Protein AF-A0A9E7GRA1-F1 (afdb_monomer_lite)

Radius of gyration: 22.25 Å; chains: 1; bounding box: 58×24×68 Å

Sequence (127 aa):
MNRVVALALALAAIAIIIAARSPPAPIGCVEELVAVSACLPHMAALSEEAQAPPAPSAECCKAVLSALLGAGGGPACLYHLICHPGLFGFPVNASRIAALFSSYSAFGPHIAKPEICRRFTATQALL

InterPro domains:
  IPR016140 Bifunctional inhibitor/plant lipid transfer protein/seed storage helical domain [PF14368] (13-101)
  IPR036312 Bifunctional inhibitor/plant lipid transfer protein/seed storage helical domain superfamily [G3DSA:1.10.110.10] (28-106)
  IPR053353 Plant lipid transfer GPI-anchored [PTHR35747] (4-107)

Foldseek 3Di:
DVVVVVVVVVVVVVVVVVVVPPPPDPQDLVLLLVLQLQFCQQFADDDPPDPHRQQRDLSNLLSLVPLCVCPTDHPVSLVVCLVCVCVNVHHGDSVSSVVVNVLLVVVPPPDDSSVSSVVRSVVRVVD

Organism: NCBI:txid320322

pLDDT: mean 76.56, std 10.68, range [51.06, 90.19]

Structure (mmCIF, N/CA/C/O backbone):
data_AF-A0A9E7GRA1-F1
#
_entry.id   AF-A0A9E7GRA1-F1
#
loop_
_atom_site.group_PDB
_atom_site.id
_atom_site.type_symbol
_atom_site.label_atom_id
_atom_site.label_alt_id
_atom_site.label_comp_id
_atom_site.label_asym_id
_atom_site.label_entity_id
_atom_site.label_seq_id
_atom_site.pdbx_PDB_ins_code
_atom_site.Cartn_x
_atom_site.Cartn_y
_atom_site.Cartn_z
_atom_site.occupancy
_atom_site.B_iso_or_equiv
_atom_site.auth_seq_id
_atom_site.auth_comp_id
_atom_site.auth_asym_id
_atom_site.auth_atom_id
_atom_site.pdbx_PDB_model_num
ATOM 1 N N . MET A 1 1 ? 37.894 -2.486 -47.830 1.00 63.72 1 MET A N 1
ATOM 2 C CA . MET A 1 1 ? 37.951 -2.489 -46.349 1.00 63.72 1 MET A CA 1
ATOM 3 C C . MET A 1 1 ? 37.153 -1.355 -45.707 1.00 63.72 1 MET A C 1
ATOM 5 O O . MET A 1 1 ? 36.266 -1.671 -44.931 1.00 63.72 1 MET A O 1
ATOM 9 N N . ASN A 1 2 ? 37.348 -0.078 -46.066 1.00 78.00 2 ASN A N 1
ATOM 10 C CA . ASN A 1 2 ? 36.668 1.049 -45.391 1.00 78.00 2 ASN A CA 1
ATOM 11 C C . ASN A 1 2 ? 35.129 0.994 -45.350 1.00 78.00 2 ASN A C 1
ATOM 13 O O . ASN A 1 2 ? 34.535 1.306 -44.325 1.00 78.00 2 ASN A O 1
ATOM 17 N N . ARG A 1 3 ? 34.469 0.580 -46.440 1.00 82.25 3 ARG A N 1
ATOM 18 C CA . ARG A 1 3 ? 32.994 0.542 -46.501 1.00 82.25 3 ARG A CA 1
ATOM 19 C C . ARG A 1 3 ? 32.373 -0.535 -45.609 1.00 82.25 3 ARG A C 1
ATOM 21 O O . ARG A 1 3 ? 31.329 -0.304 -45.018 1.00 82.25 3 ARG A O 1
ATOM 28 N N . VAL A 1 4 ? 33.038 -1.683 -45.491 1.00 85.38 4 VAL A N 1
ATOM 29 C CA . VAL A 1 4 ? 32.575 -2.806 -44.660 1.00 85.38 4 VAL A CA 1
ATOM 30 C C . VAL A 1 4 ? 32.742 -2.470 -43.178 1.00 85.38 4 VAL A C 1
ATOM 32 O O . VAL A 1 4 ? 31.837 -2.708 -42.387 1.00 85.38 4 VAL A O 1
ATOM 35 N N . VAL A 1 5 ? 33.861 -1.831 -42.821 1.00 83.50 5 VAL A N 1
ATOM 36 C CA . VAL A 1 5 ? 34.125 -1.356 -41.454 1.00 83.50 5 VAL A CA 1
ATOM 37 C C . VAL A 1 5 ? 33.121 -0.272 -41.046 1.00 83.50 5 VAL A C 1
ATOM 39 O O . VAL A 1 5 ? 32.548 -0.351 -39.964 1.00 83.50 5 VAL A O 1
ATOM 42 N N . ALA A 1 6 ? 32.834 0.691 -41.930 1.00 84.69 6 ALA A N 1
ATOM 43 C CA . ALA A 1 6 ? 31.840 1.734 -41.675 1.00 84.69 6 ALA A CA 1
ATOM 44 C C . ALA A 1 6 ? 30.424 1.166 -41.470 1.00 84.69 6 ALA A C 1
ATOM 46 O O . ALA A 1 6 ? 29.707 1.606 -40.573 1.00 84.69 6 ALA A O 1
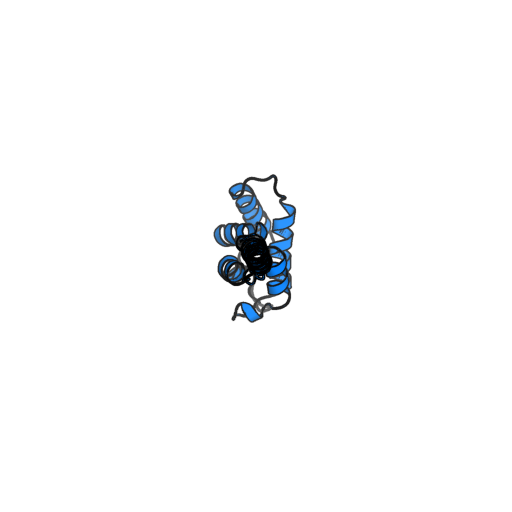ATOM 47 N N . LEU A 1 7 ? 30.035 0.159 -42.261 1.00 88.69 7 LEU A N 1
ATOM 48 C CA . LEU A 1 7 ? 28.736 -0.502 -42.121 1.00 88.69 7 LEU A CA 1
ATOM 49 C C . LEU A 1 7 ? 28.628 -1.266 -40.791 1.00 88.69 7 LEU A C 1
ATOM 51 O O . LEU A 1 7 ? 27.605 -1.181 -40.117 1.00 88.69 7 LEU A O 1
ATOM 55 N N . ALA A 1 8 ? 29.693 -1.963 -40.387 1.00 89.94 8 ALA A N 1
ATOM 56 C CA . ALA A 1 8 ? 29.740 -2.682 -39.115 1.00 89.94 8 ALA A CA 1
ATOM 57 C C . ALA A 1 8 ? 29.630 -1.731 -37.908 1.00 89.94 8 ALA A C 1
ATOM 59 O O . ALA A 1 8 ? 28.882 -2.009 -36.973 1.00 89.94 8 ALA A O 1
ATOM 60 N N . LEU A 1 9 ? 30.311 -0.580 -37.956 1.00 87.50 9 LEU A N 1
ATOM 61 C CA . LEU A 1 9 ? 30.214 0.469 -36.934 1.00 87.50 9 LEU A CA 1
ATOM 62 C C . LEU A 1 9 ? 28.802 1.065 -36.845 1.00 87.50 9 LEU A C 1
ATOM 64 O O . LEU A 1 9 ? 28.287 1.257 -35.746 1.00 87.50 9 LEU A O 1
ATOM 68 N N . ALA A 1 10 ? 28.156 1.316 -37.988 1.00 89.06 10 ALA A N 1
ATOM 69 C CA . ALA A 1 10 ? 26.789 1.831 -38.024 1.00 89.06 10 ALA A CA 1
ATOM 70 C C . ALA A 1 10 ? 25.784 0.831 -37.428 1.00 89.06 10 ALA A C 1
ATOM 72 O O . ALA A 1 10 ? 24.939 1.211 -36.621 1.00 89.06 10 ALA A O 1
ATOM 73 N N . LEU A 1 11 ? 25.906 -0.456 -37.770 1.00 88.62 11 LEU A N 1
ATOM 74 C CA . LEU A 1 11 ? 25.057 -1.521 -37.227 1.00 88.62 11 LEU A CA 1
ATOM 75 C C . LEU A 1 11 ? 25.250 -1.696 -35.715 1.00 88.62 11 LEU A C 1
ATOM 77 O O . LEU A 1 11 ? 24.267 -1.827 -34.987 1.00 88.62 11 LEU A O 1
ATOM 81 N N . ALA A 1 12 ? 26.494 -1.632 -35.231 1.00 86.25 12 ALA A N 1
ATOM 82 C CA . ALA A 1 12 ? 26.792 -1.680 -33.803 1.00 86.25 12 ALA A CA 1
ATOM 83 C C . ALA A 1 12 ? 26.192 -0.478 -33.050 1.00 86.25 12 ALA A C 1
ATOM 85 O O . ALA A 1 12 ? 25.577 -0.656 -32.001 1.00 86.25 12 ALA A O 1
ATOM 86 N N . ALA A 1 13 ? 26.297 0.734 -33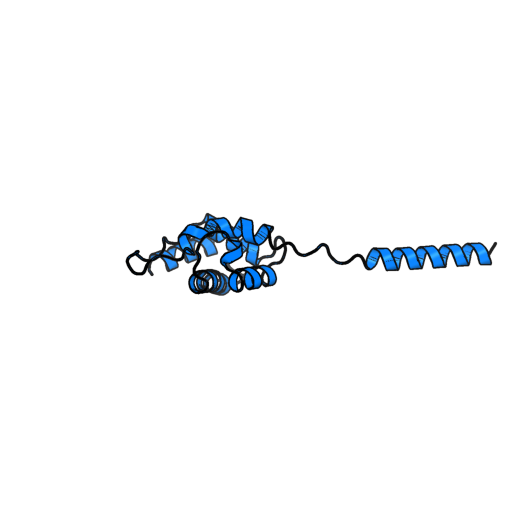.605 1.00 83.75 13 ALA A N 1
ATOM 87 C CA . ALA A 1 13 ? 25.704 1.933 -33.012 1.00 83.75 13 ALA A CA 1
ATOM 88 C C . ALA A 1 13 ? 24.170 1.841 -32.932 1.00 83.75 13 ALA A C 1
ATOM 90 O O . ALA A 1 13 ? 23.583 2.171 -31.903 1.00 83.75 13 ALA A O 1
ATOM 91 N N . ILE A 1 14 ? 23.519 1.333 -33.983 1.00 83.00 14 ILE A N 1
ATOM 92 C CA . ILE A 1 14 ? 22.066 1.116 -34.001 1.00 83.00 14 ILE A CA 1
ATOM 93 C C . ILE A 1 14 ? 21.660 0.081 -32.942 1.00 83.00 14 ILE A C 1
ATOM 95 O O . ILE A 1 14 ? 20.714 0.321 -32.194 1.00 83.00 14 ILE A O 1
ATOM 99 N N . ALA A 1 15 ? 22.391 -1.030 -32.821 1.00 80.50 15 ALA A N 1
ATOM 100 C CA . ALA A 1 15 ? 22.115 -2.056 -31.815 1.00 80.50 15 ALA A CA 1
ATOM 101 C C . ALA A 1 15 ? 22.230 -1.518 -30.376 1.00 80.50 15 ALA A C 1
ATOM 103 O O . ALA A 1 15 ? 21.378 -1.815 -29.540 1.00 80.50 15 ALA A O 1
ATOM 104 N N . ILE A 1 16 ? 23.226 -0.667 -30.100 1.00 78.25 16 ILE A N 1
ATOM 105 C CA . ILE A 1 16 ? 23.399 -0.013 -28.792 1.00 78.25 16 ILE A CA 1
ATOM 106 C C . ILE A 1 16 ? 22.230 0.939 -28.493 1.00 78.25 16 ILE A C 1
ATOM 108 O O . ILE A 1 16 ? 21.699 0.928 -27.384 1.00 78.25 16 ILE A O 1
ATOM 112 N N . ILE A 1 17 ? 21.782 1.724 -29.480 1.00 76.50 17 ILE A N 1
ATOM 113 C CA . ILE A 1 17 ? 20.631 2.631 -29.327 1.00 76.50 17 ILE A CA 1
ATOM 114 C C . ILE A 1 17 ? 19.346 1.846 -29.034 1.00 76.50 17 ILE A C 1
ATOM 116 O O . ILE A 1 17 ? 18.537 2.282 -28.219 1.00 76.50 17 ILE A O 1
ATOM 120 N N . ILE A 1 18 ? 19.150 0.692 -29.674 1.00 71.94 18 ILE A N 1
ATOM 121 C CA . ILE A 1 18 ? 17.979 -0.165 -29.443 1.00 71.94 18 ILE A CA 1
ATOM 122 C C . ILE A 1 18 ? 18.039 -0.802 -28.048 1.00 71.94 18 ILE A C 1
ATOM 124 O O . ILE A 1 18 ? 17.040 -0.778 -27.334 1.00 71.94 18 ILE A O 1
ATOM 128 N N . ALA A 1 19 ? 19.202 -1.301 -27.618 1.00 65.38 19 ALA A N 1
ATOM 129 C CA . ALA A 1 19 ? 19.376 -1.881 -26.285 1.00 65.38 19 ALA A CA 1
ATOM 130 C C . ALA A 1 19 ? 19.147 -0.851 -25.162 1.00 65.38 19 ALA A C 1
ATOM 132 O O . ALA A 1 19 ? 18.504 -1.165 -24.159 1.00 65.38 19 ALA A O 1
ATOM 133 N N . ALA A 1 20 ? 19.591 0.395 -25.362 1.00 64.75 20 ALA A N 1
ATOM 134 C CA . ALA A 1 20 ? 19.361 1.512 -24.442 1.00 64.75 20 ALA A CA 1
ATOM 135 C C . ALA A 1 20 ? 17.896 1.990 -24.400 1.00 64.75 20 ALA A C 1
ATOM 137 O O . ALA A 1 20 ? 17.508 2.699 -23.475 1.00 64.75 20 ALA A O 1
ATOM 138 N N . ARG A 1 21 ? 17.077 1.605 -25.389 1.00 59.88 21 ARG A N 1
ATOM 139 C CA . ARG A 1 21 ? 15.629 1.863 -25.446 1.00 59.88 21 ARG A CA 1
ATOM 140 C C . ARG A 1 21 ? 14.790 0.720 -24.877 1.00 59.88 21 ARG A C 1
ATOM 142 O O . ARG A 1 21 ? 13.573 0.740 -25.056 1.00 59.88 21 ARG A O 1
ATOM 149 N N . SER A 1 22 ? 15.403 -0.262 -24.209 1.00 51.06 22 SER A N 1
ATOM 150 C CA . SER A 1 22 ? 14.632 -1.240 -23.438 1.00 51.06 22 SER A CA 1
ATOM 151 C C . SER A 1 22 ? 13.714 -0.467 -22.485 1.00 51.06 22 SER A C 1
ATOM 153 O O . SER A 1 22 ? 14.221 0.380 -21.741 1.00 51.06 22 SER A O 1
ATOM 155 N N . PRO A 1 23 ? 12.384 -0.675 -22.533 1.00 53.38 23 PRO A N 1
ATOM 156 C CA . PRO A 1 23 ? 11.493 -0.013 -21.596 1.00 53.38 23 PRO A CA 1
ATOM 157 C C . PRO A 1 23 ? 11.985 -0.331 -20.178 1.00 53.38 23 PRO A C 1
ATOM 159 O O . PRO A 1 23 ? 12.410 -1.470 -19.942 1.00 53.38 23 PRO A O 1
ATOM 162 N N . PRO A 1 24 ? 11.990 0.647 -19.250 1.00 57.53 24 PRO A N 1
ATOM 163 C CA . PRO A 1 24 ? 12.298 0.350 -17.859 1.00 57.53 24 PRO A CA 1
ATOM 164 C C . PRO A 1 24 ? 11.429 -0.836 -17.436 1.00 57.53 24 PRO A C 1
ATOM 166 O O . PRO A 1 24 ? 10.267 -0.914 -17.852 1.00 57.53 24 PRO A O 1
ATOM 169 N N . ALA A 1 25 ? 12.009 -1.781 -16.683 1.00 56.28 25 ALA A N 1
ATOM 170 C CA . ALA A 1 25 ? 11.253 -2.915 -16.162 1.00 56.28 25 ALA A CA 1
ATOM 171 C C . ALA A 1 25 ? 9.931 -2.381 -15.588 1.00 56.28 25 ALA A C 1
ATOM 173 O O . ALA A 1 25 ? 9.965 -1.332 -14.932 1.00 56.28 25 ALA A O 1
ATOM 174 N N . PRO A 1 26 ? 8.779 -3.008 -15.902 1.00 56.09 26 PRO A N 1
ATOM 175 C CA . PRO A 1 26 ? 7.497 -2.513 -15.433 1.00 56.09 26 PRO A CA 1
ATOM 176 C C . PRO A 1 26 ? 7.618 -2.300 -13.932 1.00 56.09 26 PRO A C 1
ATOM 178 O O . PRO A 1 26 ? 8.018 -3.213 -13.211 1.00 56.09 26 PRO A O 1
ATOM 181 N N . ILE A 1 27 ? 7.362 -1.069 -13.494 1.00 58.47 27 ILE A N 1
ATOM 182 C CA . ILE A 1 27 ? 7.392 -0.726 -12.083 1.00 58.47 27 ILE A CA 1
ATOM 183 C C . ILE A 1 27 ? 6.319 -1.589 -11.417 1.00 58.47 27 ILE A C 1
ATOM 185 O O . ILE A 1 27 ? 5.122 -1.341 -11.570 1.00 58.47 27 ILE A O 1
ATOM 189 N N . GLY A 1 28 ? 6.753 -2.660 -10.759 1.00 67.69 28 GLY A N 1
ATOM 190 C CA . GLY A 1 28 ? 5.886 -3.515 -9.974 1.00 67.69 28 GLY A CA 1
ATOM 191 C C . GLY A 1 28 ? 5.476 -2.754 -8.725 1.00 67.69 28 GLY A C 1
ATOM 192 O O . GLY A 1 28 ? 6.327 -2.254 -8.003 1.00 67.69 28 GLY A O 1
ATOM 193 N N . CYS A 1 29 ? 4.170 -2.651 -8.481 1.00 80.38 29 CYS A N 1
ATOM 194 C CA . CYS A 1 29 ? 3.643 -2.194 -7.192 1.00 80.38 29 CYS A CA 1
ATOM 195 C C . CYS A 1 29 ? 3.454 -3.355 -6.212 1.00 80.38 29 CYS A C 1
ATOM 197 O O . CYS A 1 29 ? 2.817 -3.189 -5.173 1.00 80.38 29 CYS A O 1
ATOM 199 N N . VAL A 1 30 ? 3.930 -4.552 -6.571 1.00 84.44 30 VAL A N 1
ATOM 200 C CA . VAL A 1 30 ? 3.740 -5.776 -5.790 1.00 84.44 30 VAL A CA 1
ATOM 201 C C . VAL A 1 30 ? 4.576 -5.704 -4.521 1.00 84.44 30 VAL A C 1
ATOM 203 O O . VAL A 1 30 ? 4.103 -6.064 -3.452 1.00 84.44 30 VAL A O 1
ATOM 206 N N . GLU A 1 31 ? 5.786 -5.174 -4.617 1.00 83.62 31 GLU A N 1
ATOM 207 C CA . GLU A 1 31 ? 6.707 -4.965 -3.512 1.00 83.62 31 GLU A CA 1
ATOM 208 C C . GLU A 1 31 ? 6.117 -3.982 -2.495 1.00 83.62 31 GLU A C 1
ATOM 210 O O . GLU A 1 31 ? 6.084 -4.276 -1.299 1.00 83.62 31 GLU A O 1
ATOM 215 N N . GLU A 1 32 ? 5.571 -2.852 -2.956 1.00 84.62 32 GLU A N 1
ATOM 216 C CA . GLU A 1 32 ? 4.846 -1.917 -2.096 1.00 84.62 32 GLU A CA 1
ATOM 217 C C . GLU A 1 32 ? 3.566 -2.529 -1.515 1.00 84.62 32 GLU A C 1
ATOM 219 O O . GLU A 1 32 ? 3.291 -2.338 -0.332 1.00 84.62 32 GLU A O 1
ATOM 224 N N . LEU A 1 33 ? 2.799 -3.287 -2.304 1.00 86.31 33 LEU A N 1
ATOM 225 C CA . LEU A 1 33 ? 1.578 -3.957 -1.848 1.00 86.31 33 LEU A CA 1
ATOM 226 C C . LEU A 1 33 ? 1.875 -4.968 -0.730 1.00 86.31 33 LEU A C 1
ATOM 228 O O . LEU A 1 33 ? 1.214 -4.946 0.309 1.00 86.31 33 LEU A O 1
ATOM 232 N N . VAL A 1 34 ? 2.885 -5.822 -0.922 1.00 87.00 34 VAL A N 1
ATOM 233 C CA . VAL A 1 34 ? 3.335 -6.821 0.059 1.00 87.00 34 VAL A CA 1
ATOM 234 C C . VAL A 1 34 ? 3.913 -6.141 1.297 1.00 87.00 34 VAL A C 1
ATOM 236 O O . VAL A 1 34 ? 3.632 -6.566 2.410 1.00 87.00 34 VAL A O 1
ATOM 239 N N . ALA A 1 35 ? 4.676 -5.058 1.148 1.00 84.56 35 ALA A N 1
ATOM 240 C CA . ALA A 1 35 ? 5.162 -4.310 2.303 1.00 84.56 35 ALA A CA 1
ATOM 241 C C . ALA A 1 35 ? 3.983 -3.736 3.115 1.00 84.56 35 ALA A C 1
ATOM 243 O O . ALA A 1 35 ? 3.863 -3.958 4.322 1.00 84.56 35 ALA A O 1
ATOM 244 N N . VAL A 1 36 ? 3.067 -3.035 2.447 1.00 86.06 36 VAL A N 1
ATOM 245 C CA . VAL A 1 36 ? 1.919 -2.367 3.076 1.00 86.06 36 VAL A CA 1
ATOM 246 C C . VAL A 1 36 ? 0.899 -3.372 3.643 1.00 86.06 36 VAL A C 1
ATOM 248 O O . VAL A 1 36 ? 0.092 -3.009 4.502 1.00 86.06 36 VAL A O 1
ATOM 251 N N . SER A 1 37 ? 0.990 -4.663 3.301 1.00 88.19 37 SER A N 1
ATOM 252 C CA . SER A 1 37 ? 0.199 -5.730 3.928 1.00 88.19 37 SER A CA 1
ATOM 253 C C . SER A 1 37 ? 0.508 -5.954 5.419 1.00 88.19 37 SER A C 1
ATOM 255 O O . SER A 1 37 ? -0.210 -6.679 6.101 1.00 88.19 37 SER A O 1
ATOM 257 N N . ALA A 1 38 ? 1.543 -5.328 5.980 1.00 89.31 38 ALA A N 1
ATOM 258 C CA . ALA A 1 38 ? 1.735 -5.283 7.431 1.00 89.31 38 ALA A CA 1
ATOM 259 C C . ALA A 1 38 ? 0.747 -4.327 8.140 1.00 89.31 38 ALA A C 1
ATOM 261 O O . ALA A 1 38 ? 0.581 -4.391 9.357 1.00 89.31 38 ALA A O 1
ATOM 262 N N . CYS A 1 39 ? 0.089 -3.432 7.394 1.00 90.19 39 CYS A N 1
ATOM 263 C CA . CYS A 1 39 ? -0.769 -2.365 7.919 1.00 90.19 39 CYS A CA 1
ATOM 264 C C . CYS A 1 39 ? -2.269 -2.682 7.888 1.00 90.19 39 CYS A C 1
ATOM 266 O O . CYS A 1 39 ? -3.092 -1.846 8.257 1.00 90.19 39 CYS A O 1
ATOM 268 N N . LEU A 1 40 ? -2.655 -3.870 7.437 1.00 89.38 40 LEU A N 1
ATOM 269 C CA . LEU A 1 40 ? -4.056 -4.223 7.169 1.00 89.38 40 LEU A CA 1
ATOM 270 C C . LEU A 1 40 ? -4.953 -4.161 8.394 1.00 89.38 40 LEU A C 1
ATOM 272 O O . LEU A 1 40 ? -6.052 -3.635 8.253 1.00 89.38 40 LEU A O 1
ATOM 276 N N . PRO A 1 41 ? -4.509 -4.594 9.591 1.00 88.44 41 PRO A N 1
ATOM 277 C CA . PRO A 1 41 ? -5.325 -4.435 10.788 1.00 88.44 41 PRO A CA 1
ATOM 278 C C . PRO A 1 41 ? -5.709 -2.971 11.039 1.00 88.44 41 PRO A C 1
ATOM 280 O O . PRO A 1 41 ? -6.804 -2.696 11.514 1.00 88.44 41 PRO A O 1
ATOM 283 N N . HIS A 1 42 ? -4.833 -2.032 10.671 1.00 87.00 42 HIS A N 1
ATOM 284 C CA . HIS A 1 42 ? -5.069 -0.602 10.830 1.00 87.00 42 HIS A CA 1
ATOM 285 C C . HIS A 1 42 ? -5.944 -0.007 9.708 1.00 87.00 42 HIS A C 1
ATOM 287 O O . HIS A 1 42 ? -6.737 0.905 9.936 1.00 87.00 42 HIS A O 1
ATOM 293 N N . MET A 1 43 ? -5.814 -0.523 8.484 1.00 88.88 43 MET A N 1
ATOM 294 C CA . MET A 1 43 ? -6.528 -0.020 7.301 1.00 88.88 43 MET A CA 1
ATOM 295 C C . MET A 1 43 ? -7.839 -0.756 7.012 1.00 88.88 43 MET A C 1
ATOM 297 O O . MET A 1 43 ? -8.546 -0.381 6.076 1.00 88.88 43 MET A O 1
ATOM 301 N N . ALA A 1 44 ? -8.170 -1.792 7.782 1.00 88.81 44 ALA A N 1
ATOM 302 C CA . ALA A 1 44 ? -9.372 -2.588 7.595 1.00 88.81 44 ALA A CA 1
ATOM 303 C C . ALA A 1 44 ? -10.636 -1.714 7.582 1.00 88.81 44 ALA A C 1
ATOM 305 O O . ALA A 1 44 ? -10.774 -0.739 8.333 1.00 88.81 44 ALA A O 1
ATOM 306 N N . ALA A 1 45 ? -11.580 -2.074 6.714 1.00 84.81 45 ALA A N 1
ATOM 307 C CA . ALA A 1 45 ? -12.931 -1.549 6.792 1.00 84.81 45 ALA A CA 1
ATOM 308 C C . ALA A 1 45 ? -13.629 -2.233 7.972 1.00 84.81 45 ALA A C 1
ATOM 310 O O . ALA A 1 45 ? -13.999 -3.404 7.911 1.00 84.81 45 ALA A O 1
ATOM 311 N N . LEU A 1 46 ? -13.740 -1.497 9.071 1.00 81.44 46 LEU A N 1
ATOM 312 C CA . LEU A 1 46 ? -14.421 -1.930 10.283 1.00 81.44 46 LEU A CA 1
ATOM 313 C C . LEU A 1 46 ? -15.908 -1.550 10.199 1.00 81.44 46 LEU A C 1
ATOM 315 O O . LEU A 1 46 ? -16.246 -0.549 9.566 1.00 81.44 46 LEU A O 1
ATOM 319 N N . SER A 1 47 ? -16.785 -2.346 10.817 1.00 77.62 47 SER A N 1
ATOM 320 C CA . SER A 1 47 ? -18.206 -1.981 10.970 1.00 77.62 47 SER A CA 1
ATOM 321 C C . SER A 1 47 ? -18.355 -0.752 11.873 1.00 77.62 47 SER A C 1
ATOM 323 O O . SER A 1 47 ? -17.476 -0.494 12.687 1.00 77.62 47 SER A O 1
ATOM 325 N N . GLU A 1 48 ? -19.468 -0.019 11.775 1.00 66.88 48 GLU A N 1
ATOM 326 C CA . GLU A 1 48 ? -19.727 1.152 12.639 1.00 66.88 48 GLU A CA 1
ATOM 327 C C . GLU A 1 48 ? -19.711 0.815 14.138 1.00 66.88 48 GLU A C 1
ATOM 329 O O . GLU A 1 48 ? -19.359 1.654 14.960 1.00 66.88 48 GLU A O 1
ATOM 334 N N . GLU A 1 49 ? -20.047 -0.4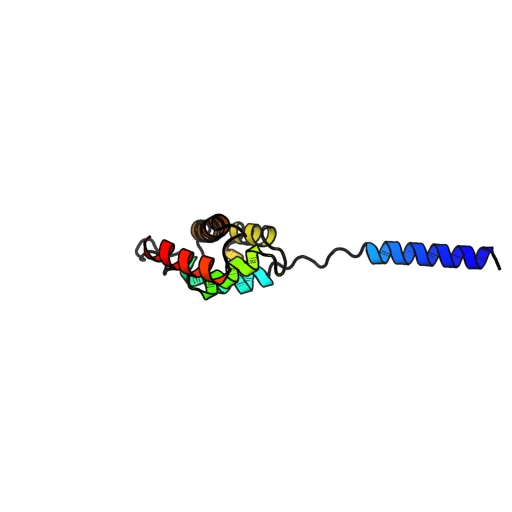27 14.490 1.00 66.31 49 GLU A N 1
ATOM 335 C CA . GLU A 1 49 ? -20.049 -0.928 15.869 1.00 66.31 49 GLU A CA 1
ATOM 336 C C . GLU A 1 49 ? -18.651 -1.318 16.381 1.00 66.31 49 GLU A C 1
ATOM 338 O O . GLU A 1 49 ? -18.449 -1.536 17.575 1.00 66.31 49 GLU A O 1
ATOM 343 N N . ALA A 1 50 ? -17.667 -1.424 15.486 1.00 64.69 50 ALA A N 1
ATOM 344 C CA . ALA A 1 50 ? -16.302 -1.738 15.861 1.00 64.69 50 ALA A CA 1
ATOM 345 C C . ALA A 1 50 ? -15.576 -0.474 16.341 1.00 64.69 50 ALA A C 1
ATOM 347 O O . ALA A 1 50 ? -15.646 0.587 15.719 1.00 64.69 50 ALA A O 1
ATOM 348 N N . GLN A 1 51 ? -14.832 -0.613 17.441 1.00 64.19 51 GLN A N 1
ATOM 349 C CA . GLN A 1 51 ? -13.918 0.417 17.931 1.00 64.19 51 GLN A CA 1
ATOM 350 C C . GLN A 1 51 ? -12.935 0.889 16.848 1.00 64.19 51 GLN A C 1
ATOM 352 O O . GLN A 1 51 ? -12.718 0.222 15.832 1.00 64.19 51 GLN A O 1
ATOM 357 N N . ALA A 1 52 ? -12.319 2.052 17.094 1.00 71.25 52 ALA A N 1
ATOM 358 C CA . ALA A 1 52 ? -11.227 2.575 16.282 1.00 71.25 52 ALA A CA 1
ATOM 359 C C . ALA A 1 52 ? -10.210 1.464 15.944 1.00 71.25 52 ALA A C 1
ATOM 361 O O . ALA A 1 52 ? -9.968 0.576 16.770 1.00 71.25 52 ALA A O 1
ATOM 362 N N . PRO A 1 53 ? -9.635 1.471 14.728 1.00 73.88 53 PRO A N 1
ATOM 363 C CA . PRO A 1 53 ? -8.705 0.436 14.324 1.00 73.88 53 PRO A CA 1
ATOM 364 C C . PRO A 1 53 ? -7.528 0.404 15.291 1.00 73.88 53 PRO A C 1
ATOM 366 O O . PRO A 1 53 ? -7.141 1.449 15.822 1.00 73.88 53 PRO A O 1
ATOM 369 N N . PRO A 1 54 ? -6.923 -0.774 15.496 1.00 80.62 54 PRO A N 1
ATOM 370 C CA . PRO A 1 54 ? -5.731 -0.865 16.314 1.00 80.62 54 PRO A CA 1
ATOM 371 C C . PRO A 1 54 ? -4.681 0.117 15.796 1.00 80.62 54 PRO A C 1
ATOM 373 O O . PRO A 1 54 ? -4.519 0.293 14.582 1.00 80.62 54 PRO A O 1
ATOM 376 N N . ALA A 1 55 ? -3.958 0.742 16.724 1.00 81.44 55 ALA A N 1
ATOM 377 C CA . ALA A 1 55 ? -2.836 1.592 16.371 1.00 81.44 55 ALA A CA 1
ATOM 378 C C . ALA A 1 55 ? -1.863 0.817 15.453 1.00 81.44 55 ALA A C 1
ATOM 380 O O . ALA A 1 55 ? -1.651 -0.389 15.632 1.00 81.44 55 ALA A O 1
ATOM 381 N N . PRO A 1 56 ? -1.279 1.483 14.448 1.00 83.31 56 PRO A N 1
ATOM 382 C CA . PRO A 1 56 ? -0.370 0.848 13.506 1.00 83.31 56 PRO A CA 1
ATOM 383 C C . PRO A 1 56 ? 0.864 0.314 14.239 1.00 83.31 56 PRO A C 1
ATOM 385 O O . PRO A 1 56 ? 1.391 0.951 15.149 1.00 83.31 56 PRO A O 1
ATOM 388 N N . SER A 1 57 ? 1.343 -0.865 13.840 1.00 85.12 57 SER A N 1
ATOM 389 C CA . SER A 1 57 ? 2.539 -1.479 14.426 1.00 85.12 57 SER A CA 1
ATOM 390 C C . SER A 1 57 ? 3.830 -0.803 13.941 1.00 85.12 57 SER A C 1
ATOM 392 O O . SER A 1 57 ? 3.859 -0.122 12.911 1.00 85.12 57 SER A O 1
ATOM 394 N N . ALA A 1 58 ? 4.943 -1.032 14.646 1.00 83.81 58 ALA A N 1
ATOM 395 C CA . ALA A 1 58 ? 6.258 -0.577 14.187 1.00 83.81 58 ALA A CA 1
ATOM 396 C C . ALA A 1 58 ? 6.660 -1.218 12.838 1.00 83.81 58 ALA A C 1
ATOM 398 O O . ALA A 1 58 ? 7.383 -0.617 12.045 1.00 83.81 58 ALA A O 1
ATOM 399 N N . GLU A 1 59 ? 6.159 -2.413 12.549 1.00 86.19 59 GLU A N 1
ATOM 400 C CA . GLU A 1 59 ? 6.402 -3.167 11.320 1.00 86.19 59 GLU A CA 1
ATOM 401 C C . GLU A 1 59 ? 5.605 -2.567 10.162 1.00 86.19 59 GLU A C 1
ATOM 403 O O . GLU A 1 59 ? 6.180 -2.323 9.100 1.00 86.19 59 GLU A O 1
ATOM 408 N N . CYS A 1 60 ? 4.340 -2.202 10.402 1.00 88.44 60 CYS A N 1
ATOM 409 C CA . CYS A 1 60 ? 3.557 -1.386 9.475 1.00 88.44 60 CYS A CA 1
ATOM 410 C C . CYS A 1 60 ? 4.286 -0.075 9.152 1.00 88.44 60 CYS A C 1
ATOM 412 O O . CYS A 1 60 ? 4.431 0.294 7.987 1.00 88.44 60 CYS A O 1
ATOM 414 N N . CYS A 1 61 ? 4.846 0.585 10.168 1.00 86.12 61 CYS A N 1
ATOM 415 C CA . CYS A 1 61 ? 5.614 1.801 9.949 1.00 86.12 61 CYS A CA 1
ATOM 416 C C . CYS A 1 61 ? 6.813 1.622 9.026 1.00 86.12 61 CYS A C 1
ATOM 418 O O . CYS A 1 61 ? 6.982 2.362 8.053 1.00 86.12 61 CYS A O 1
ATOM 420 N N . LYS A 1 62 ? 7.673 0.651 9.345 1.00 84.81 62 LYS A N 1
ATOM 421 C CA . LYS A 1 62 ? 8.876 0.378 8.556 1.00 84.81 62 LYS A CA 1
ATOM 422 C C . LYS A 1 62 ? 8.505 0.075 7.109 1.00 84.81 62 LYS A C 1
ATOM 424 O O . LYS A 1 62 ? 9.209 0.536 6.212 1.00 84.81 62 LYS A O 1
ATOM 429 N N . ALA A 1 63 ? 7.413 -0.657 6.899 1.00 85.19 63 ALA A N 1
ATOM 430 C CA . ALA A 1 63 ? 6.921 -1.009 5.581 1.00 85.19 63 ALA A CA 1
ATOM 431 C C . ALA A 1 63 ? 6.425 0.205 4.787 1.00 85.19 63 ALA A C 1
ATOM 433 O O . ALA A 1 63 ? 6.879 0.407 3.664 1.00 85.19 63 ALA A O 1
ATOM 434 N N . VAL A 1 64 ? 5.580 1.059 5.373 1.00 82.88 64 VAL A N 1
ATOM 435 C CA . VAL A 1 64 ? 5.098 2.283 4.707 1.00 82.88 64 VAL A CA 1
ATOM 436 C C . VAL A 1 64 ? 6.251 3.218 4.378 1.00 82.88 64 VAL A C 1
ATOM 438 O O . VAL A 1 64 ? 6.320 3.754 3.277 1.00 82.88 64 VAL A O 1
ATOM 441 N N . LEU A 1 65 ? 7.200 3.385 5.296 1.00 81.31 65 LEU A N 1
ATOM 442 C CA . LEU A 1 65 ? 8.357 4.229 5.046 1.00 81.31 65 LEU A CA 1
ATOM 443 C C . LEU A 1 65 ? 9.280 3.631 3.972 1.00 81.31 65 LEU A C 1
ATOM 445 O O . LEU A 1 65 ? 9.851 4.364 3.174 1.00 81.31 65 LEU A O 1
ATOM 449 N N . SER A 1 66 ? 9.417 2.304 3.924 1.00 79.56 66 SER A N 1
ATOM 450 C CA . SER A 1 66 ? 10.128 1.616 2.842 1.00 79.56 66 SER A CA 1
ATOM 451 C C . SER A 1 66 ? 9.429 1.797 1.493 1.00 79.56 66 SER A C 1
ATOM 453 O O . SER A 1 66 ? 10.103 2.018 0.492 1.00 79.56 66 SER A O 1
ATOM 455 N N . ALA A 1 67 ? 8.096 1.744 1.472 1.00 79.56 67 ALA A N 1
ATOM 456 C CA . ALA A 1 67 ? 7.295 1.975 0.277 1.00 79.56 67 ALA A CA 1
ATOM 457 C C . ALA A 1 67 ? 7.385 3.438 -0.189 1.00 79.56 67 ALA A C 1
ATOM 459 O O . ALA A 1 67 ? 7.569 3.691 -1.370 1.00 79.56 67 ALA A O 1
ATOM 460 N N . LEU A 1 68 ? 7.347 4.411 0.729 1.00 78.12 68 LEU A N 1
ATOM 461 C CA . LEU A 1 68 ? 7.498 5.840 0.416 1.00 78.12 68 LEU A CA 1
ATOM 462 C C . LEU A 1 68 ? 8.884 6.181 -0.146 1.00 78.12 68 LEU A C 1
ATOM 464 O O . LEU A 1 68 ? 8.992 7.016 -1.041 1.00 78.12 68 LEU A O 1
ATOM 468 N N . LEU A 1 69 ? 9.933 5.542 0.378 1.00 74.75 69 LEU A N 1
ATOM 469 C CA . LEU A 1 69 ? 11.320 5.760 -0.042 1.00 74.75 69 LEU A CA 1
ATOM 470 C C . LEU A 1 69 ? 11.701 4.988 -1.318 1.00 74.75 69 LEU A C 1
ATOM 472 O O . LEU A 1 69 ? 12.804 5.185 -1.820 1.00 74.75 69 LEU A O 1
ATOM 476 N N . GLY A 1 70 ? 10.795 4.167 -1.859 1.00 65.31 70 GLY A N 1
ATOM 477 C CA . GLY A 1 70 ? 10.914 3.576 -3.192 1.00 65.31 70 GLY A CA 1
ATOM 478 C C . GLY A 1 70 ? 11.812 2.342 -3.266 1.00 65.31 70 GLY A C 1
ATOM 479 O O . GLY A 1 70 ? 12.924 2.410 -3.781 1.00 65.31 70 GLY A O 1
ATOM 480 N N . ALA A 1 71 ? 11.301 1.193 -2.816 1.00 57.69 71 ALA A N 1
ATOM 481 C CA . ALA A 1 71 ? 11.901 -0.109 -3.131 1.00 57.69 71 ALA A CA 1
ATOM 482 C C . ALA A 1 71 ? 11.497 -0.632 -4.532 1.00 57.69 71 ALA A C 1
ATOM 484 O O . ALA A 1 71 ? 12.217 -1.460 -5.086 1.00 57.69 71 ALA A O 1
ATOM 485 N N . GLY A 1 72 ? 10.396 -0.126 -5.107 1.00 63.03 72 GLY A N 1
ATOM 486 C CA . GLY A 1 72 ? 9.921 -0.409 -6.465 1.00 63.03 72 GLY A CA 1
ATOM 487 C C . GLY A 1 72 ? 9.359 0.851 -7.137 1.00 63.03 72 GLY A C 1
ATOM 488 O O . GLY A 1 72 ? 10.095 1.586 -7.795 1.00 63.03 72 GLY A O 1
ATOM 489 N N . GLY A 1 73 ? 8.060 1.123 -6.970 1.00 70.19 73 GLY A N 1
ATOM 490 C CA . GLY A 1 73 ? 7.352 2.247 -7.604 1.00 70.19 73 GLY A CA 1
ATOM 491 C C . GLY A 1 73 ? 6.945 3.420 -6.724 1.00 70.19 73 GLY A C 1
ATOM 492 O O . GLY A 1 73 ? 6.379 4.399 -7.225 1.00 70.19 73 GLY A O 1
ATOM 493 N N . GLY A 1 74 ? 7.246 3.361 -5.428 1.00 77.81 74 GLY A N 1
ATOM 494 C CA . GLY A 1 74 ? 7.214 4.545 -4.577 1.00 77.81 74 GLY A CA 1
ATOM 495 C C . GLY A 1 74 ? 5.831 5.218 -4.483 1.00 77.81 74 GLY A C 1
ATOM 496 O O . GLY A 1 74 ? 4.798 4.539 -4.483 1.00 77.81 74 GLY A O 1
ATOM 497 N N . PRO A 1 75 ? 5.769 6.564 -4.441 1.00 76.00 75 PRO A N 1
ATOM 498 C CA . PRO A 1 75 ? 4.516 7.316 -4.321 1.00 76.00 75 PRO A CA 1
ATOM 499 C C . PRO A 1 75 ? 3.476 7.010 -5.408 1.00 76.00 75 PRO A C 1
ATOM 501 O O . PRO A 1 75 ? 2.278 7.056 -5.132 1.00 76.00 75 PRO A O 1
ATOM 504 N N . ALA A 1 76 ? 3.912 6.675 -6.628 1.00 80.38 76 ALA A N 1
ATOM 505 C CA . ALA A 1 76 ? 3.010 6.332 -7.725 1.00 80.38 76 ALA A CA 1
ATOM 506 C C . ALA A 1 76 ? 2.277 5.008 -7.454 1.00 80.38 76 ALA A C 1
ATOM 508 O O . ALA A 1 76 ? 1.065 4.916 -7.652 1.00 80.38 76 ALA A O 1
ATOM 509 N N . CYS A 1 77 ? 2.983 4.008 -6.919 1.00 83.44 77 CYS A N 1
ATOM 510 C CA . CYS A 1 77 ? 2.363 2.754 -6.499 1.00 83.44 77 CYS A CA 1
ATOM 511 C C . CYS A 1 77 ? 1.434 2.937 -5.303 1.00 83.44 77 CYS A C 1
ATOM 513 O O . CYS A 1 77 ? 0.332 2.393 -5.293 1.00 83.44 77 CYS A O 1
ATOM 515 N N . LEU A 1 78 ? 1.822 3.763 -4.331 1.00 80.19 78 LEU A N 1
ATOM 516 C CA . LEU A 1 78 ? 0.957 4.079 -3.194 1.00 80.19 78 LEU A CA 1
ATOM 517 C C . LEU A 1 78 ? -0.345 4.757 -3.636 1.00 80.19 78 LEU A C 1
ATOM 519 O O . LEU A 1 78 ? -1.419 4.381 -3.172 1.00 80.19 78 LEU A O 1
ATOM 523 N N . TYR A 1 79 ? -0.268 5.697 -4.579 1.00 83.75 79 TYR A N 1
ATOM 524 C CA . TYR A 1 79 ? -1.452 6.313 -5.173 1.00 83.75 79 TYR A CA 1
ATOM 525 C C . TYR A 1 79 ? -2.359 5.271 -5.846 1.00 83.75 79 TYR A C 1
ATOM 527 O O . TYR A 1 79 ? -3.566 5.249 -5.601 1.00 83.75 79 TYR A O 1
ATOM 535 N N . HIS A 1 80 ? -1.781 4.346 -6.620 1.00 85.44 80 HIS A N 1
ATOM 536 C CA . HIS A 1 80 ? -2.539 3.258 -7.238 1.00 85.44 80 HIS A CA 1
ATOM 537 C C . HIS A 1 80 ? -3.258 2.366 -6.219 1.00 85.44 80 HIS A C 1
ATOM 539 O O . HIS A 1 80 ? -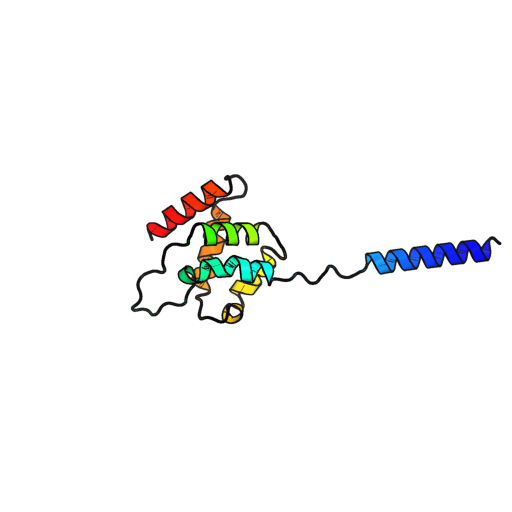4.410 2.000 -6.463 1.00 85.44 80 HIS A O 1
ATOM 545 N N . LEU A 1 81 ? -2.621 2.060 -5.083 1.00 82.31 81 LEU A N 1
ATOM 546 C CA . LEU A 1 81 ? -3.217 1.277 -3.996 1.00 82.31 81 LEU A CA 1
ATOM 547 C C . LEU A 1 81 ? -4.372 2.011 -3.299 1.00 82.31 81 LEU A C 1
ATOM 549 O O . L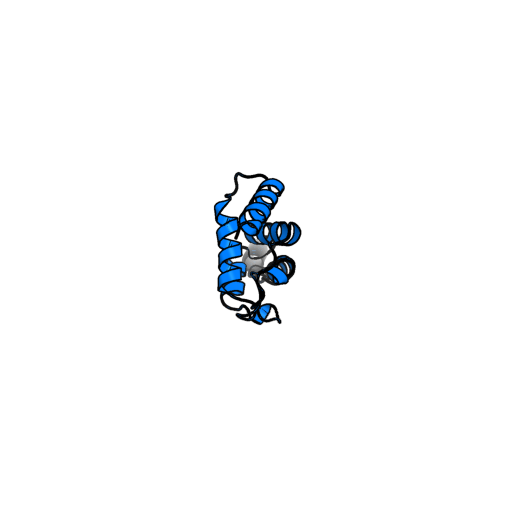EU A 1 81 ? -5.358 1.376 -2.932 1.00 82.31 81 LEU A O 1
ATOM 553 N N . ILE A 1 82 ? -4.289 3.339 -3.153 1.00 84.62 82 ILE A N 1
ATOM 554 C CA . ILE A 1 82 ? -5.387 4.160 -2.610 1.00 84.62 82 ILE A CA 1
ATOM 555 C C . ILE A 1 82 ? -6.589 4.148 -3.561 1.00 84.62 82 ILE A C 1
ATOM 557 O O . ILE A 1 82 ? -7.725 4.014 -3.111 1.00 84.62 82 ILE A O 1
ATOM 561 N N . CYS A 1 83 ? -6.351 4.285 -4.869 1.00 86.88 83 CYS A N 1
ATOM 562 C CA . CYS A 1 83 ? -7.415 4.279 -5.875 1.00 86.88 83 CYS A CA 1
ATOM 563 C C . CYS A 1 83 ? -8.049 2.894 -6.068 1.00 86.88 83 CYS A C 1
ATOM 565 O O . CYS A 1 83 ? -9.224 2.808 -6.415 1.00 86.88 83 CYS A O 1
ATOM 567 N N . HIS A 1 84 ? -7.290 1.818 -5.840 1.00 87.38 84 HIS A N 1
ATOM 568 C CA . HIS A 1 84 ? -7.734 0.438 -6.045 1.00 87.38 84 HIS A CA 1
ATOM 569 C C . HIS A 1 84 ? -7.545 -0.408 -4.774 1.00 87.38 84 HIS A C 1
ATOM 571 O O . HIS A 1 84 ? -6.779 -1.375 -4.777 1.00 87.38 84 HIS A O 1
ATOM 577 N N . PRO A 1 85 ? -8.280 -0.108 -3.686 1.00 82.38 85 PRO A N 1
ATOM 578 C CA . PRO A 1 85 ? -8.154 -0.822 -2.414 1.00 82.38 85 PRO A CA 1
ATOM 579 C C . PRO A 1 85 ? -8.478 -2.319 -2.523 1.00 82.38 85 PRO A C 1
ATOM 581 O O . PRO A 1 85 ? -8.013 -3.112 -1.714 1.00 82.38 85 PRO A O 1
ATOM 584 N N . GLY A 1 86 ? -9.238 -2.737 -3.541 1.00 84.00 86 GLY A N 1
ATOM 585 C CA . GLY A 1 86 ? -9.542 -4.149 -3.792 1.00 84.00 86 GLY A CA 1
ATOM 586 C C . GLY A 1 86 ? -8.316 -5.019 -4.100 1.00 84.00 86 GLY A C 1
ATOM 587 O O . GLY A 1 86 ? -8.389 -6.232 -3.934 1.00 84.00 86 GLY A O 1
ATOM 588 N N . LEU A 1 87 ? -7.178 -4.422 -4.483 1.00 86.38 87 LEU A N 1
ATOM 589 C CA . LEU A 1 87 ? -5.922 -5.142 -4.748 1.00 86.38 87 LEU A CA 1
ATOM 590 C C . LEU A 1 87 ? -5.363 -5.860 -3.519 1.00 86.38 87 LEU A C 1
ATOM 592 O O . LEU A 1 87 ? -4.603 -6.815 -3.642 1.00 86.38 87 LEU A O 1
ATOM 596 N N . PHE A 1 88 ? -5.757 -5.409 -2.335 1.00 84.19 88 PHE A N 1
ATOM 597 C CA . PHE A 1 88 ? -5.393 -6.027 -1.078 1.00 84.19 88 PHE A CA 1
ATOM 598 C C . PHE A 1 88 ? -6.084 -7.388 -0.863 1.00 84.19 88 PHE A C 1
ATOM 600 O O . PHE A 1 88 ? -5.565 -8.225 -0.137 1.00 84.19 88 PHE A O 1
ATOM 607 N N . GLY A 1 89 ? -7.220 -7.658 -1.517 1.00 86.00 89 GLY A N 1
ATOM 608 C CA . GLY A 1 89 ? -7.941 -8.932 -1.375 1.00 86.00 89 GLY A CA 1
ATOM 609 C C . GLY A 1 89 ? -8.744 -9.076 -0.074 1.00 86.00 89 GLY A C 1
ATOM 610 O O . GLY A 1 89 ? -9.340 -10.122 0.168 1.00 86.00 89 GLY A O 1
ATOM 611 N N . PHE A 1 90 ? -8.804 -8.029 0.749 1.00 84.19 90 PHE A N 1
ATOM 612 C CA . PHE A 1 90 ? -9.659 -7.924 1.934 1.00 84.19 90 PHE A CA 1
ATOM 613 C C . PHE A 1 90 ? -10.239 -6.505 2.024 1.00 84.19 90 PHE A C 1
ATOM 615 O O . PHE A 1 90 ? -9.666 -5.560 1.471 1.00 84.19 90 PHE A O 1
ATOM 622 N N . PRO A 1 91 ? -11.392 -6.335 2.690 1.00 87.50 91 PRO A N 1
ATOM 623 C CA . PRO A 1 91 ? -12.057 -5.045 2.769 1.00 87.50 91 PRO A CA 1
ATOM 624 C C . PRO A 1 91 ? -11.218 -4.052 3.585 1.00 87.50 91 PRO A C 1
ATOM 626 O O . PRO A 1 91 ? -11.025 -4.199 4.793 1.00 87.50 91 PRO A O 1
ATOM 629 N N . VAL A 1 92 ? -10.730 -3.015 2.910 1.00 88.25 92 VAL A N 1
ATOM 630 C CA . VAL A 1 92 ? -9.983 -1.896 3.499 1.00 88.25 92 VAL A CA 1
ATOM 631 C C . VAL A 1 92 ? -10.696 -0.579 3.254 1.00 88.25 92 VAL A C 1
ATOM 633 O O . VAL A 1 92 ? -11.458 -0.425 2.301 1.00 88.25 92 VAL A O 1
ATOM 636 N N . ASN A 1 93 ? -10.430 0.393 4.116 1.00 87.00 93 ASN A N 1
ATOM 637 C CA . ASN A 1 93 ? -10.982 1.731 4.026 1.00 87.00 93 ASN A CA 1
ATOM 638 C C . ASN A 1 93 ? -9.956 2.687 3.392 1.00 87.00 93 ASN A C 1
ATOM 640 O O . ASN A 1 93 ? -8.907 2.969 3.976 1.00 87.00 93 ASN A O 1
ATOM 644 N N . ALA A 1 94 ? -10.281 3.222 2.212 1.00 82.06 94 ALA A N 1
ATOM 645 C CA . ALA A 1 94 ? -9.412 4.132 1.462 1.00 82.06 94 ALA A CA 1
ATOM 646 C C . ALA A 1 94 ? -9.038 5.404 2.245 1.00 82.06 94 ALA A C 1
ATOM 648 O O . ALA A 1 94 ? -7.909 5.880 2.138 1.00 82.06 94 ALA A O 1
ATOM 649 N N . SER A 1 95 ? -9.936 5.927 3.086 1.00 83.81 95 SER A N 1
ATOM 650 C CA . SER A 1 95 ? -9.650 7.082 3.944 1.00 83.81 95 SER A CA 1
ATOM 651 C C . SER A 1 95 ? -8.605 6.751 5.010 1.00 83.81 95 SER A C 1
ATOM 653 O O . SER A 1 95 ? -7.737 7.575 5.283 1.00 83.81 95 SER A O 1
ATOM 655 N N . ARG A 1 96 ? -8.630 5.532 5.571 1.00 84.75 96 ARG A N 1
ATOM 656 C CA . ARG A 1 96 ? -7.601 5.066 6.520 1.00 84.75 96 ARG A CA 1
ATOM 657 C C . ARG A 1 96 ? -6.250 4.884 5.836 1.00 84.75 96 ARG A C 1
ATOM 659 O O . ARG A 1 96 ? -5.232 5.290 6.386 1.00 84.75 96 ARG A O 1
ATOM 666 N N . ILE A 1 97 ? -6.249 4.339 4.619 1.00 83.88 97 ILE A N 1
ATOM 667 C CA . ILE A 1 97 ? -5.042 4.212 3.794 1.00 83.88 97 ILE A CA 1
ATOM 668 C C . ILE A 1 97 ? -4.433 5.602 3.529 1.00 83.88 97 ILE A C 1
ATOM 670 O O . ILE A 1 97 ? -3.247 5.825 3.770 1.00 83.88 97 ILE A O 1
ATOM 674 N N . ALA A 1 98 ? -5.246 6.567 3.091 1.00 81.38 98 ALA A N 1
ATOM 675 C CA . ALA A 1 98 ? -4.795 7.933 2.829 1.00 81.38 98 ALA A CA 1
ATOM 676 C C . ALA A 1 98 ? -4.276 8.633 4.098 1.00 81.38 98 ALA A C 1
ATOM 678 O O . ALA A 1 98 ? -3.223 9.273 4.062 1.00 81.38 98 ALA A O 1
ATOM 679 N N . ALA A 1 99 ? -4.970 8.477 5.231 1.00 81.50 99 ALA A N 1
ATOM 680 C CA . ALA A 1 99 ? -4.553 9.035 6.515 1.00 81.50 99 ALA A CA 1
ATOM 681 C C . ALA A 1 99 ? -3.207 8.460 6.979 1.00 81.50 99 ALA A C 1
ATOM 683 O O . ALA A 1 99 ? -2.344 9.217 7.432 1.00 81.50 99 ALA A O 1
ATOM 684 N N . LEU A 1 100 ? -2.993 7.151 6.809 1.00 80.81 100 LEU A N 1
ATOM 685 C CA . LEU A 1 100 ? -1.733 6.476 7.119 1.00 80.81 100 LEU A CA 1
ATOM 686 C C . LEU A 1 100 ? -0.574 7.080 6.309 1.00 80.81 100 LEU A C 1
ATOM 688 O O . LEU A 1 100 ? 0.432 7.487 6.881 1.00 80.81 100 LEU A O 1
ATOM 692 N N . PHE A 1 101 ? -0.719 7.222 4.990 1.00 78.31 101 PHE A N 1
ATOM 693 C CA . PHE A 1 101 ? 0.341 7.799 4.154 1.00 78.31 101 PHE A CA 1
ATOM 694 C C . PHE A 1 101 ? 0.578 9.290 4.419 1.00 78.31 101 PHE A C 1
ATOM 696 O O . PHE A 1 101 ? 1.729 9.728 4.493 1.00 78.31 101 PHE A O 1
ATOM 703 N N . SER A 1 102 ? -0.491 10.067 4.619 1.00 76.94 102 SER A N 1
ATOM 704 C CA . SER A 1 102 ? -0.389 11.498 4.917 1.00 76.94 102 SER A CA 1
ATOM 705 C C . SER A 1 102 ? 0.343 11.742 6.233 1.00 76.94 102 SER A C 1
ATOM 707 O O . SER A 1 102 ? 1.228 12.597 6.293 1.00 76.94 102 SER A O 1
ATOM 709 N N . SER A 1 103 ? 0.014 10.976 7.274 1.00 74.12 103 SER A N 1
ATOM 710 C CA . SER A 1 103 ? 0.669 11.102 8.575 1.00 74.12 103 SER A CA 1
ATOM 711 C C . SER A 1 103 ? 2.161 10.778 8.490 1.00 74.12 103 SER A C 1
ATOM 713 O O . SER A 1 103 ? 2.945 11.494 9.098 1.00 74.12 103 SER A O 1
ATOM 715 N N . TYR A 1 104 ? 2.593 9.815 7.667 1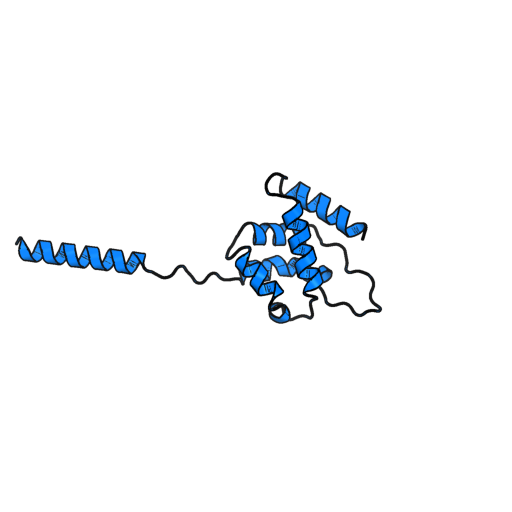.00 70.50 104 TYR A N 1
ATOM 716 C CA . TYR A 1 104 ? 4.024 9.556 7.444 1.00 70.50 104 TYR A CA 1
ATOM 717 C C . TYR A 1 104 ? 4.745 10.670 6.687 1.00 70.50 104 TYR A C 1
ATOM 719 O O . TYR A 1 104 ? 5.867 11.024 7.049 1.00 70.50 104 TYR A O 1
ATOM 727 N N . SER A 1 105 ? 4.109 11.243 5.662 1.00 66.19 105 SER A N 1
ATOM 728 C CA . SER A 1 105 ? 4.701 12.336 4.880 1.00 66.19 105 SER A CA 1
ATOM 729 C C . SER A 1 105 ? 4.961 13.596 5.719 1.00 66.19 105 SER A C 1
ATOM 731 O O . SER A 1 105 ? 5.934 14.309 5.480 1.00 66.19 105 SER A O 1
ATOM 733 N N . ALA A 1 106 ? 4.154 13.819 6.764 1.00 67.81 106 ALA A N 1
ATOM 734 C CA . ALA A 1 106 ? 4.303 14.939 7.688 1.00 67.81 106 ALA A CA 1
ATOM 735 C C . ALA A 1 106 ? 5.590 14.876 8.534 1.00 67.81 106 ALA A C 1
ATOM 737 O O . ALA A 1 106 ? 6.045 15.908 9.024 1.00 67.81 106 ALA A O 1
ATOM 738 N N . PHE A 1 107 ? 6.201 13.695 8.700 1.00 63.84 107 PHE A N 1
ATOM 739 C CA . PHE A 1 107 ? 7.416 13.538 9.508 1.00 63.84 107 PHE A CA 1
ATOM 740 C C . PHE A 1 107 ? 8.720 13.859 8.754 1.00 63.84 107 PHE A C 1
ATOM 742 O O . PHE A 1 107 ? 9.765 13.962 9.393 1.00 63.84 107 PHE A O 1
ATOM 749 N N . GLY A 1 108 ? 8.661 14.114 7.440 1.00 55.50 108 GLY A N 1
ATOM 750 C CA . GLY A 1 108 ? 9.776 14.614 6.627 1.00 55.50 108 GLY A CA 1
ATOM 751 C C . GLY A 1 108 ? 11.005 13.682 6.522 1.00 55.50 108 GLY A C 1
ATOM 752 O O . GLY A 1 108 ? 11.162 12.732 7.285 1.00 55.50 108 GLY A O 1
ATOM 753 N N . PRO A 1 109 ? 11.931 13.947 5.580 1.00 54.84 109 PRO A N 1
ATOM 754 C CA . PRO A 1 109 ? 13.125 13.117 5.362 1.00 54.84 109 PRO A CA 1
ATOM 755 C C . PRO A 1 109 ? 14.238 13.320 6.411 1.00 54.84 109 PRO A C 1
ATOM 757 O O . PRO A 1 109 ? 15.253 12.631 6.363 1.00 54.84 109 PRO A O 1
ATOM 760 N N . HIS A 1 110 ? 14.077 14.265 7.346 1.00 52.84 110 HIS A N 1
ATOM 761 C CA . HIS A 1 110 ? 15.122 14.670 8.298 1.00 52.84 110 HIS A CA 1
ATOM 762 C C . HIS A 1 110 ? 15.079 13.941 9.650 1.00 52.84 110 HIS A C 1
ATOM 764 O O . HIS A 1 110 ? 15.970 14.147 10.473 1.00 52.84 110 HIS A O 1
ATOM 770 N N . ILE A 1 111 ? 14.075 13.097 9.900 1.00 57.38 111 ILE A N 1
ATOM 771 C CA . ILE A 1 111 ? 13.966 12.324 11.143 1.00 57.38 111 ILE A CA 1
ATOM 772 C C . ILE A 1 111 ? 14.493 10.904 10.903 1.00 57.38 111 ILE A C 1
ATOM 774 O O . ILE A 1 111 ? 14.185 10.269 9.895 1.00 57.38 111 ILE A O 1
ATOM 778 N N . ALA A 1 112 ? 15.287 10.379 11.840 1.00 59.06 112 ALA A N 1
ATOM 779 C CA . ALA A 1 112 ? 15.795 9.015 11.751 1.00 59.06 112 ALA A CA 1
ATOM 780 C C . ALA A 1 112 ? 14.637 7.999 11.655 1.00 59.06 112 ALA A C 1
ATOM 782 O O . ALA A 1 112 ? 13.683 8.052 12.433 1.00 59.06 112 ALA A O 1
ATOM 783 N N . LYS A 1 113 ? 14.756 7.025 10.739 1.00 63.41 113 LYS A N 1
ATOM 784 C CA . LYS A 1 113 ? 13.787 5.935 10.479 1.00 63.41 113 LYS A CA 1
ATOM 785 C C . LYS A 1 113 ? 13.075 5.384 11.738 1.00 63.41 113 LYS A C 1
ATOM 787 O O . LYS A 1 113 ? 11.844 5.328 11.743 1.00 63.41 113 LYS A O 1
ATOM 792 N N . PRO A 1 114 ? 13.796 4.986 12.810 1.00 62.75 114 PRO A N 1
ATOM 793 C CA . PRO A 1 114 ? 13.164 4.428 14.009 1.00 62.75 114 PRO A CA 1
ATOM 794 C C . PRO A 1 114 ? 12.394 5.463 14.844 1.00 62.75 114 PRO A C 1
ATOM 796 O O . PRO A 1 114 ? 11.431 5.113 15.525 1.00 62.75 114 PRO A O 1
ATOM 799 N N . GLU A 1 115 ? 12.787 6.734 14.790 1.00 70.06 115 GLU A N 1
ATOM 800 C CA . GLU A 1 115 ? 12.166 7.812 15.560 1.00 70.06 115 GLU A CA 1
ATOM 801 C C . GLU A 1 115 ? 10.846 8.276 14.928 1.00 70.06 115 GLU A C 1
ATOM 803 O O . GLU A 1 115 ? 9.881 8.525 15.656 1.00 70.06 115 GLU A O 1
ATOM 808 N N . ILE A 1 116 ? 10.754 8.263 13.588 1.00 71.25 116 ILE A N 1
ATOM 809 C CA . ILE A 1 116 ? 9.488 8.446 12.853 1.00 71.25 116 ILE A CA 1
ATOM 810 C C . ILE A 1 116 ? 8.470 7.402 13.311 1.00 71.25 116 ILE A C 1
ATOM 812 O O . ILE A 1 116 ? 7.355 7.750 13.694 1.00 71.25 116 ILE A O 1
ATOM 816 N N . CYS A 1 117 ? 8.865 6.126 13.338 1.00 72.38 117 CYS A N 1
ATOM 817 C CA . CYS A 1 117 ? 7.963 5.046 13.725 1.00 72.38 117 CYS A CA 1
ATOM 818 C C . CYS A 1 117 ? 7.469 5.165 15.157 1.00 72.38 117 CYS A C 1
ATOM 820 O O . CYS A 1 117 ? 6.276 5.017 15.396 1.00 72.38 117 CYS A O 1
ATOM 822 N N . ARG A 1 118 ? 8.362 5.486 16.095 1.00 72.19 118 ARG A N 1
ATOM 823 C CA . ARG A 1 118 ? 7.999 5.641 17.505 1.00 72.19 118 ARG A CA 1
ATOM 824 C C . ARG A 1 118 ? 7.014 6.790 17.726 1.00 72.19 118 ARG A C 1
ATOM 826 O O . ARG A 1 118 ? 6.064 6.641 18.493 1.00 72.19 118 ARG A O 1
ATOM 833 N N . ARG A 1 119 ? 7.232 7.929 17.058 1.00 70.94 119 ARG A N 1
ATOM 834 C CA . ARG A 1 119 ? 6.330 9.089 17.129 1.00 70.94 119 ARG A CA 1
ATOM 835 C C . ARG A 1 119 ? 4.979 8.779 16.506 1.00 70.94 119 ARG A C 1
ATOM 837 O O . ARG A 1 119 ? 3.959 9.045 17.123 1.00 70.94 119 ARG A O 1
ATOM 844 N N . PHE A 1 120 ? 4.982 8.138 15.346 1.00 69.31 120 PHE A N 1
ATOM 845 C CA . PHE A 1 120 ? 3.770 7.752 14.644 1.00 69.31 120 PHE A CA 1
ATOM 846 C C . PHE A 1 120 ? 2.870 6.829 15.467 1.00 69.31 120 PHE A C 1
ATOM 848 O O . PHE A 1 120 ? 1.690 7.118 15.647 1.00 69.31 120 PHE A O 1
ATOM 855 N N . THR A 1 121 ? 3.433 5.753 16.028 1.00 70.38 121 THR A N 1
ATOM 856 C CA . THR A 1 121 ? 2.676 4.828 16.881 1.00 70.38 121 THR A CA 1
ATOM 857 C C . THR A 1 121 ? 2.125 5.517 18.128 1.00 70.38 121 THR A C 1
ATOM 859 O O . THR A 1 121 ? 1.027 5.194 18.562 1.00 70.38 121 THR A O 1
ATOM 862 N N . ALA A 1 122 ? 2.850 6.495 18.684 1.00 69.12 122 ALA A N 1
ATOM 863 C CA . ALA A 1 122 ? 2.397 7.252 19.849 1.00 69.12 122 ALA A CA 1
ATOM 864 C C . ALA A 1 122 ? 1.256 8.228 19.515 1.00 69.12 122 ALA A C 1
ATOM 866 O O . ALA A 1 122 ? 0.309 8.335 20.285 1.00 69.12 122 ALA A O 1
ATOM 867 N N . THR A 1 123 ? 1.313 8.915 18.369 1.00 68.56 123 THR A N 1
ATOM 868 C CA . THR A 1 123 ? 0.251 9.840 17.933 1.00 68.56 123 THR A CA 1
ATOM 869 C C . THR A 1 123 ? -1.039 9.100 17.597 1.00 68.56 123 THR A C 1
ATOM 871 O O . THR A 1 123 ? -2.120 9.577 17.916 1.00 68.56 123 THR A O 1
ATOM 874 N N . GLN A 1 124 ? -0.929 7.918 16.991 1.00 67.88 124 GLN A N 1
ATOM 875 C CA . GLN A 1 124 ? -2.088 7.110 16.616 1.00 67.88 124 GLN A CA 1
ATOM 876 C C . GLN A 1 124 ? -2.702 6.318 17.775 1.00 67.88 124 GLN A C 1
ATOM 878 O O . GLN A 1 124 ? -3.845 5.902 17.672 1.00 67.88 124 GLN A O 1
ATOM 883 N N . ALA A 1 125 ? -1.973 6.120 18.877 1.00 60.88 125 ALA A N 1
ATOM 884 C CA . ALA A 1 125 ? -2.515 5.512 20.095 1.00 60.88 125 ALA A CA 1
ATOM 885 C C . ALA A 1 125 ? -3.357 6.486 20.945 1.00 60.88 125 ALA A C 1
ATOM 887 O O . ALA A 1 125 ? -3.959 6.067 21.930 1.00 60.88 125 ALA A O 1
ATOM 888 N N . LEU A 1 126 ? -3.357 7.779 20.603 1.00 57.88 126 LEU A N 1
ATOM 889 C CA . LEU A 1 126 ? -4.089 8.845 21.301 1.00 57.88 126 LEU A CA 1
ATOM 890 C C . LEU A 1 126 ? -5.366 9.289 20.559 1.00 57.88 126 LEU A C 1
ATOM 892 O O . LEU A 1 126 ? -6.046 10.198 21.035 1.00 57.88 126 LEU A O 1
ATOM 896 N N . LEU A 1 127 ? -5.651 8.685 19.401 1.00 55.00 127 LEU A N 1
ATOM 897 C CA . LEU A 1 127 ? -6.821 8.920 18.545 1.00 55.00 127 LEU A CA 1
ATOM 898 C C . LEU A 1 127 ? -7.793 7.743 18.655 1.00 55.00 127 LEU A C 1
ATOM 900 O O . LEU A 1 127 ? -9.013 8.002 18.582 1.00 55.00 127 LEU A O 1
#

Secondary structure (DSSP, 8-state):
-HHHHHHHHHHHHHHHHHHHTPPP----SHHHHHHHGGGHHHHB---TTS-SPPPPPHHHHHHHHHHHT-SSSHHHHHHHHHH-GGGGSS-B-HHHHHHHHHHHHTT-TTS-HHHHHHHHHHHHTT-